Protein AF-A0A397DS84-F1 (afdb_monomer_lite)

Organism: Aphanomyces astaci (NCBI:txid112090)

Structure (mmCIF, N/CA/C/O backbone):
data_AF-A0A397DS84-F1
#
_entry.id   AF-A0A397DS84-F1
#
loop_
_atom_site.group_PDB
_atom_site.id
_atom_site.type_symbol
_atom_site.label_atom_id
_atom_site.label_alt_id
_atom_site.label_comp_id
_atom_site.label_asym_id
_atom_site.label_entity_id
_atom_site.label_seq_id
_atom_site.pdbx_PDB_ins_code
_atom_site.Cartn_x
_atom_site.Cartn_y
_atom_site.Cartn_z
_atom_site.occupancy
_atom_site.B_iso_or_equiv
_atom_site.auth_seq_id
_atom_site.auth_comp_id
_atom_site.auth_asym_id
_atom_site.auth_atom_id
_atom_site.pdbx_PDB_model_num
ATOM 1 N N . GLU A 1 1 ? -21.746 15.858 -5.246 1.00 45.16 1 GLU A N 1
ATOM 2 C CA . GLU A 1 1 ? -20.995 14.656 -5.685 1.00 45.16 1 GLU A CA 1
ATOM 3 C C . GLU A 1 1 ? -21.226 13.413 -4.812 1.00 45.16 1 GLU A C 1
ATOM 5 O O . GLU A 1 1 ? -21.172 12.315 -5.349 1.00 45.16 1 GLU A O 1
ATOM 10 N N . GLU A 1 2 ? -21.605 13.541 -3.530 1.00 43.12 2 GLU A N 1
ATOM 11 C CA . GLU A 1 2 ? -21.944 12.410 -2.627 1.00 43.12 2 GLU A CA 1
ATOM 12 C C . GLU A 1 2 ? -23.071 11.477 -3.112 1.00 43.12 2 GLU A C 1
ATOM 14 O O . GLU A 1 2 ? -23.145 10.320 -2.706 1.00 43.12 2 GLU A O 1
ATOM 19 N N . LYS A 1 3 ? -23.936 11.933 -4.028 1.00 43.47 3 LYS A N 1
ATOM 20 C CA . LYS A 1 3 ? -25.071 11.141 -4.532 1.00 43.47 3 LYS A CA 1
ATOM 21 C C . LYS A 1 3 ? -24.678 9.933 -5.401 1.00 43.47 3 LYS A C 1
ATOM 23 O O . LYS A 1 3 ? -25.537 9.094 -5.647 1.00 43.47 3 LYS A O 1
ATOM 28 N N . ARG A 1 4 ? -23.423 9.815 -5.864 1.00 55.31 4 ARG A N 1
ATOM 29 C CA . ARG A 1 4 ? -22.977 8.679 -6.705 1.00 55.31 4 ARG A CA 1
ATOM 30 C C . ARG A 1 4 ? -22.529 7.440 -5.921 1.00 55.31 4 ARG A C 1
ATOM 32 O O . ARG A 1 4 ? -22.573 6.355 -6.485 1.00 55.31 4 ARG A O 1
ATOM 39 N N . TYR A 1 5 ? -22.132 7.574 -4.653 1.00 58.00 5 TYR A N 1
ATOM 40 C CA . TYR A 1 5 ? -21.464 6.492 -3.906 1.00 58.00 5 TYR A CA 1
ATOM 41 C C . TYR A 1 5 ? -22.303 5.865 -2.776 1.00 58.00 5 TYR A C 1
ATOM 43 O O . TYR A 1 5 ? -21.822 5.015 -2.029 1.00 58.00 5 TYR A O 1
ATOM 51 N N . GLY A 1 6 ? -23.593 6.199 -2.704 1.00 66.88 6 GLY A N 1
ATOM 52 C CA . GLY A 1 6 ? -24.492 5.736 -1.646 1.00 66.88 6 GLY A CA 1
ATOM 53 C C . GLY A 1 6 ? -24.307 6.537 -0.354 1.00 66.88 6 GLY A C 1
ATOM 54 O O . GLY A 1 6 ? -23.193 6.856 0.044 1.00 66.88 6 GLY A O 1
ATOM 55 N N . SER A 1 7 ? -25.417 6.881 0.299 1.00 78.44 7 SER A N 1
ATOM 56 C CA . SER A 1 7 ? -25.441 7.739 1.496 1.00 78.44 7 SER A CA 1
ATOM 57 C C . SER A 1 7 ? -24.973 7.040 2.773 1.00 78.44 7 SER A C 1
ATOM 59 O O . SER A 1 7 ? -24.548 7.684 3.726 1.00 78.44 7 SER A O 1
ATOM 61 N N . ASP A 1 8 ? -25.058 5.714 2.804 1.00 85.75 8 ASP A N 1
ATOM 62 C CA . ASP A 1 8 ? -24.641 4.902 3.938 1.00 85.75 8 ASP A CA 1
ATOM 63 C C . ASP A 1 8 ? -23.141 4.626 3.845 1.00 85.75 8 ASP A C 1
ATOM 65 O O . ASP A 1 8 ? -22.699 3.820 3.027 1.00 85.75 8 ASP A O 1
ATOM 69 N N . VAL A 1 9 ? -22.361 5.307 4.677 1.00 85.75 9 VAL A N 1
ATOM 70 C CA . VAL A 1 9 ? -20.895 5.214 4.711 1.00 85.75 9 VAL A CA 1
ATOM 71 C C . VAL A 1 9 ? -20.384 4.292 5.817 1.00 85.75 9 VAL A C 1
ATOM 73 O O . VAL A 1 9 ? -19.178 4.098 5.929 1.00 85.75 9 VAL A O 1
ATOM 76 N N . LEU A 1 10 ? -21.274 3.733 6.645 1.00 85.75 10 LEU A N 1
ATOM 77 C CA . LEU A 1 10 ? -20.917 3.011 7.870 1.00 85.75 10 LEU A CA 1
ATOM 78 C C . LEU A 1 10 ? -21.192 1.513 7.775 1.00 85.75 10 LEU A C 1
ATOM 80 O O . LEU A 1 10 ? -20.442 0.716 8.334 1.00 85.75 10 LEU A O 1
ATOM 84 N N . THR A 1 11 ? -22.245 1.110 7.069 1.00 88.88 11 THR A N 1
ATOM 85 C CA . THR A 1 11 ? -22.636 -0.295 7.029 1.00 88.88 11 THR A CA 1
ATOM 86 C C . THR A 1 11 ? -21.902 -1.038 5.918 1.00 88.88 11 THR A C 1
ATOM 88 O O . THR A 1 11 ? -22.074 -0.782 4.720 1.00 88.88 11 THR A O 1
ATOM 91 N N . LYS A 1 12 ? -21.102 -2.030 6.315 1.00 87.25 12 LYS A N 1
ATOM 92 C CA . LYS A 1 12 ? -20.532 -3.027 5.410 1.00 87.25 12 LYS A CA 1
ATOM 93 C C . LYS A 1 12 ? -21.584 -4.108 5.133 1.00 87.25 12 LYS A C 1
ATOM 95 O O . LYS A 1 12 ? -21.871 -4.928 5.994 1.00 87.25 12 LYS A O 1
ATOM 100 N N . ARG A 1 13 ? -22.177 -4.091 3.935 1.00 88.06 13 ARG A N 1
ATOM 101 C CA . ARG A 1 13 ? -23.202 -5.077 3.519 1.00 88.06 13 ARG A CA 1
ATOM 102 C C . ARG A 1 13 ? -22.617 -6.367 2.951 1.00 88.06 13 ARG A C 1
ATOM 104 O O . ARG A 1 13 ? -23.286 -7.389 2.924 1.00 88.06 13 ARG A O 1
ATOM 111 N N . PHE A 1 14 ? -21.380 -6.315 2.471 1.00 89.25 14 PHE A N 1
ATOM 112 C CA . PHE A 1 14 ? -20.667 -7.502 2.023 1.00 89.25 14 PHE A CA 1
ATOM 113 C C . PHE A 1 14 ? -20.048 -8.210 3.231 1.00 89.25 14 PHE A C 1
ATOM 115 O O . PHE A 1 14 ? -19.300 -7.593 3.986 1.00 89.25 14 PHE A O 1
ATOM 122 N N . HIS A 1 15 ? -20.351 -9.493 3.409 1.00 88.19 15 HIS A N 1
ATOM 123 C CA . HIS A 1 15 ? -19.940 -10.252 4.595 1.00 88.19 15 HIS A CA 1
ATOM 124 C C . HIS A 1 15 ? -18.503 -10.795 4.528 1.00 88.19 15 HIS A C 1
ATOM 126 O O . HIS A 1 15 ? -17.956 -11.168 5.559 1.00 88.19 15 HIS A O 1
ATOM 132 N N . GLY A 1 16 ? -17.886 -10.832 3.344 1.00 87.44 16 GLY A N 1
ATOM 133 C CA . GLY A 1 16 ? -16.504 -11.280 3.175 1.00 87.44 16 GLY A CA 1
ATOM 134 C C . GLY A 1 16 ? -15.471 -10.171 3.377 1.00 87.44 16 GLY A C 1
ATOM 135 O O . GLY A 1 16 ? -15.797 -9.016 3.676 1.00 87.44 16 GLY A O 1
ATOM 136 N N . ASP A 1 17 ? -14.206 -10.509 3.153 1.00 86.50 17 ASP A N 1
ATOM 137 C CA . ASP A 1 17 ? -13.114 -9.547 3.236 1.00 86.50 17 ASP A CA 1
ATOM 138 C C . ASP A 1 17 ? -13.051 -8.609 2.032 1.00 86.50 17 ASP A C 1
ATOM 140 O O . ASP A 1 17 ? -13.234 -9.009 0.885 1.00 86.50 17 ASP A O 1
ATOM 144 N N . THR A 1 18 ? -12.803 -7.329 2.307 1.00 83.69 18 THR A N 1
ATOM 145 C CA . THR A 1 18 ? -12.777 -6.259 1.303 1.00 83.69 18 THR A CA 1
ATOM 146 C C . THR A 1 18 ? -11.457 -5.511 1.366 1.00 83.69 18 THR A C 1
ATOM 148 O O . THR A 1 18 ? -11.063 -5.024 2.426 1.00 83.69 18 THR A O 1
ATOM 151 N N . LEU A 1 19 ? -10.787 -5.393 0.220 1.00 78.62 19 LEU A N 1
ATOM 152 C CA . LEU A 1 19 ? -9.557 -4.626 0.055 1.00 78.62 19 LEU A CA 1
ATOM 153 C C . LEU A 1 19 ? -9.851 -3.328 -0.706 1.00 78.62 19 LEU A C 1
ATOM 155 O O . LEU A 1 19 ? -10.365 -3.363 -1.821 1.00 78.62 19 LEU A O 1
ATOM 159 N N . GLY A 1 20 ? -9.511 -2.188 -0.109 1.00 77.44 20 GLY A N 1
ATOM 160 C CA . GLY A 1 20 ? -9.497 -0.890 -0.776 1.00 77.44 20 GLY A CA 1
ATOM 161 C C . GLY A 1 20 ? -8.090 -0.544 -1.255 1.00 77.44 20 GLY A C 1
ATOM 162 O O . GLY A 1 20 ? -7.187 -0.383 -0.435 1.00 77.44 20 GLY A O 1
ATOM 163 N N . TYR A 1 21 ? -7.904 -0.410 -2.567 1.00 71.31 21 TYR A N 1
ATOM 164 C CA . TYR A 1 21 ? -6.658 0.076 -3.163 1.00 71.31 21 TYR A CA 1
ATOM 165 C C . TYR A 1 21 ? -6.727 1.597 -3.314 1.00 71.31 21 TYR A C 1
ATOM 167 O O . TYR A 1 21 ? -7.639 2.106 -3.967 1.00 71.31 21 TYR A O 1
ATOM 175 N N . VAL A 1 22 ? -5.810 2.336 -2.685 1.00 67.88 22 VAL A N 1
ATOM 176 C CA . VAL A 1 22 ? -5.899 3.803 -2.616 1.00 67.88 22 VAL A CA 1
ATOM 177 C C . VAL A 1 22 ? -4.633 4.438 -3.159 1.00 67.88 22 VAL A C 1
ATOM 179 O O . VAL A 1 22 ? -3.571 4.350 -2.547 1.00 67.88 22 VAL A O 1
ATOM 182 N N . THR A 1 23 ? -4.750 5.122 -4.292 1.00 63.00 23 THR A N 1
ATOM 183 C CA . THR A 1 23 ? -3.635 5.835 -4.913 1.00 63.00 23 THR A CA 1
ATOM 184 C C . THR A 1 23 ? -3.609 7.306 -4.463 1.00 63.00 23 THR A C 1
ATOM 186 O O . THR A 1 23 ? -4.634 7.988 -4.532 1.00 63.00 23 THR A O 1
ATOM 189 N N . PRO A 1 24 ? -2.470 7.837 -3.974 1.00 57.06 24 PRO A N 1
ATOM 190 C CA . PRO A 1 24 ? -2.389 9.195 -3.421 1.00 57.06 24 PRO A CA 1
ATOM 191 C C . PRO A 1 24 ? -2.476 10.303 -4.463 1.00 57.06 24 PRO A C 1
ATOM 193 O O . PRO A 1 24 ? -2.855 11.417 -4.122 1.00 57.06 24 PRO A O 1
ATOM 196 N N . TRP A 1 25 ? -2.121 10.026 -5.719 1.00 61.47 25 TRP A N 1
ATOM 197 C CA . TRP A 1 25 ? -2.138 11.036 -6.781 1.00 61.47 25 TRP A CA 1
ATOM 198 C C . TRP A 1 25 ? -3.560 11.416 -7.217 1.00 61.47 25 TRP A C 1
ATOM 200 O O . TRP A 1 25 ? -3.742 12.373 -7.964 1.00 61.47 25 TRP A O 1
ATOM 210 N N . ASN A 1 26 ? -4.578 10.700 -6.726 1.00 72.62 26 ASN A N 1
ATOM 211 C CA . ASN A 1 26 ? -5.980 11.037 -6.916 1.00 72.62 26 ASN A CA 1
ATOM 212 C C . ASN A 1 26 ? -6.620 11.445 -5.578 1.00 72.62 26 ASN A C 1
ATOM 214 O O . ASN A 1 26 ? -7.149 10.613 -4.835 1.00 72.62 26 ASN A O 1
ATOM 218 N N . ASN A 1 27 ? -6.627 12.755 -5.303 1.00 70.38 27 ASN A N 1
ATOM 219 C CA . ASN A 1 27 ? -7.234 13.341 -4.101 1.00 70.38 27 ASN A CA 1
ATOM 220 C C . ASN A 1 27 ? -8.698 12.909 -3.891 1.00 70.38 27 ASN A C 1
ATOM 222 O O . ASN A 1 27 ? -9.129 12.699 -2.755 1.00 70.38 27 ASN A O 1
ATOM 226 N N . HIS A 1 28 ? -9.464 12.739 -4.973 1.00 75.31 28 HIS A N 1
ATOM 227 C CA . HIS A 1 28 ? -10.856 12.298 -4.897 1.00 75.31 28 HIS A CA 1
ATOM 228 C C . HIS A 1 28 ? -10.968 10.836 -4.435 1.00 75.31 28 HIS A C 1
ATOM 230 O O . HIS A 1 28 ? -11.765 10.525 -3.545 1.00 75.31 28 HIS A O 1
ATOM 236 N N . GLY A 1 29 ? -10.125 9.949 -4.973 1.00 73.38 29 GLY A N 1
ATOM 237 C CA . GLY A 1 29 ? -10.048 8.546 -4.554 1.00 73.38 29 GLY A CA 1
ATOM 238 C C . GLY A 1 29 ? -9.641 8.404 -3.086 1.00 73.38 29 GLY A C 1
ATOM 239 O O . GLY A 1 29 ? -10.275 7.666 -2.330 1.00 73.38 29 GLY A O 1
ATOM 240 N N . TYR A 1 30 ? -8.657 9.193 -2.649 1.00 73.12 30 TYR A N 1
ATOM 241 C CA . TYR A 1 30 ? -8.230 9.234 -1.250 1.00 73.12 30 TYR A CA 1
ATOM 242 C C . TYR A 1 30 ? -9.346 9.690 -0.297 1.00 73.12 30 TYR A C 1
ATOM 244 O O . TYR A 1 30 ? -9.593 9.059 0.733 1.00 73.12 30 TYR A O 1
ATOM 252 N N . ASN A 1 31 ? -10.064 10.766 -0.636 1.00 79.44 31 ASN A N 1
ATOM 253 C CA . ASN A 1 31 ? -11.184 11.253 0.174 1.00 79.44 31 ASN A CA 1
ATOM 254 C C . ASN A 1 31 ? -12.334 10.242 0.248 1.00 79.44 31 ASN A C 1
ATOM 256 O O . ASN A 1 31 ? -12.895 10.033 1.323 1.00 79.44 31 ASN A O 1
ATOM 260 N N . THR A 1 32 ? -12.619 9.557 -0.857 1.00 79.62 32 THR A N 1
ATOM 261 C CA . THR A 1 32 ? -13.626 8.491 -0.914 1.00 79.62 32 THR A CA 1
ATOM 262 C C . THR A 1 32 ? -13.237 7.311 -0.021 1.00 79.62 32 THR A C 1
ATOM 264 O O . THR A 1 32 ? -14.051 6.844 0.774 1.00 79.62 32 THR A O 1
ATOM 267 N N . ALA A 1 33 ? -11.978 6.870 -0.058 1.00 78.88 33 ALA A N 1
ATOM 268 C CA . ALA A 1 33 ? -11.502 5.790 0.806 1.00 78.88 33 ALA A CA 1
ATOM 269 C C . ALA A 1 33 ? -11.602 6.137 2.302 1.00 78.88 33 ALA A C 1
ATOM 271 O O . ALA A 1 33 ? -11.977 5.285 3.108 1.00 78.88 33 ALA A O 1
ATOM 272 N N . LYS A 1 34 ? -11.326 7.397 2.675 1.00 78.50 34 LYS A N 1
ATOM 273 C CA . LYS A 1 34 ? -11.536 7.888 4.048 1.00 78.50 34 LYS A CA 1
ATOM 274 C C . LYS A 1 34 ? -13.014 7.866 4.441 1.00 78.50 34 LYS A C 1
ATOM 276 O O . LYS A 1 34 ? -13.334 7.413 5.538 1.00 78.50 34 LYS A O 1
ATOM 281 N N . LEU A 1 35 ? -13.895 8.336 3.555 1.00 83.56 35 LEU A N 1
ATOM 282 C CA . LEU A 1 35 ? -15.336 8.416 3.801 1.00 83.56 35 LEU A CA 1
ATOM 283 C C . LEU A 1 35 ? -15.949 7.028 4.043 1.00 83.56 35 LEU A C 1
ATOM 285 O O . LEU A 1 35 ? -16.671 6.836 5.014 1.00 83.56 35 LEU A O 1
ATOM 289 N N . PHE A 1 36 ? -15.605 6.041 3.214 1.00 85.12 36 PHE A N 1
ATOM 290 C CA . PHE A 1 36 ? -16.172 4.688 3.268 1.00 85.12 36 PHE A CA 1
ATOM 291 C C . PHE A 1 36 ? -15.318 3.679 4.057 1.00 85.12 36 PHE A C 1
ATOM 293 O O . PHE A 1 36 ? -15.485 2.470 3.892 1.00 85.12 36 PHE A O 1
ATOM 300 N N . ARG A 1 37 ? -14.402 4.141 4.924 1.00 82.06 37 ARG A N 1
ATOM 301 C CA . ARG A 1 37 ? -13.388 3.289 5.585 1.00 82.06 37 ARG A CA 1
ATOM 302 C C . ARG A 1 37 ? -13.955 2.065 6.316 1.00 82.06 37 ARG A C 1
ATOM 304 O O . ARG A 1 37 ? -13.316 1.023 6.358 1.00 82.06 37 ARG A O 1
ATOM 311 N N . SER A 1 38 ? -15.151 2.195 6.890 1.00 84.62 38 SER A N 1
ATOM 312 C CA . SER A 1 38 ? -15.848 1.161 7.672 1.00 84.62 38 SER A CA 1
ATOM 313 C C . SER A 1 38 ? -16.204 -0.080 6.842 1.00 84.62 38 SER A C 1
ATOM 315 O O . SER A 1 38 ? -16.456 -1.151 7.389 1.00 84.62 38 SER A O 1
ATOM 317 N N . LYS A 1 39 ? -16.222 0.062 5.512 1.00 87.44 39 LYS A N 1
ATOM 318 C CA . LYS A 1 39 ? -16.599 -0.990 4.569 1.00 87.44 39 LYS A CA 1
ATOM 319 C C . LYS A 1 39 ? -15.421 -1.846 4.112 1.00 87.44 39 LYS A C 1
ATOM 321 O O . LYS A 1 39 ? -15.649 -2.864 3.456 1.00 87.44 39 LYS A O 1
ATOM 326 N N . PHE A 1 40 ? -14.188 -1.465 4.442 1.00 85.12 40 PHE A N 1
ATOM 327 C CA . PHE A 1 40 ? -12.972 -2.171 4.045 1.00 85.12 40 PHE A CA 1
ATOM 328 C C . PHE A 1 40 ? -12.400 -2.983 5.213 1.00 85.12 40 PHE A C 1
ATOM 330 O O . PHE A 1 40 ? -12.216 -2.452 6.304 1.00 85.12 40 PHE A O 1
ATOM 337 N N . THR A 1 41 ? -12.088 -4.262 4.984 1.00 84.19 41 THR A N 1
ATOM 338 C CA . THR A 1 41 ? -11.266 -5.054 5.920 1.00 84.19 41 THR A CA 1
ATOM 339 C C . THR A 1 41 ? -9.804 -4.603 5.848 1.00 84.19 41 THR A C 1
ATOM 341 O O . THR A 1 41 ? -9.121 -4.479 6.866 1.00 84.19 41 THR A O 1
ATOM 344 N N . TYR A 1 42 ? -9.327 -4.327 4.634 1.00 76.12 42 TYR A N 1
ATOM 345 C CA . TYR A 1 42 ? -7.946 -3.971 4.341 1.00 76.12 42 TYR A CA 1
ATOM 346 C C . TYR A 1 42 ? -7.897 -2.690 3.509 1.00 76.12 42 TYR A C 1
ATOM 348 O O . TYR A 1 42 ? -8.700 -2.509 2.596 1.00 76.12 42 TYR A O 1
ATOM 356 N N . ILE A 1 43 ? -6.927 -1.819 3.786 1.00 71.56 43 ILE A N 1
ATOM 357 C CA . ILE A 1 43 ? -6.608 -0.674 2.929 1.00 71.56 43 ILE A CA 1
ATOM 358 C C . ILE A 1 43 ? -5.138 -0.790 2.534 1.00 71.56 43 ILE A C 1
ATOM 360 O O . ILE A 1 43 ? -4.261 -0.857 3.394 1.00 71.56 43 ILE A O 1
ATOM 364 N N . ALA A 1 44 ? -4.884 -0.816 1.229 1.00 69.31 44 ALA A N 1
ATOM 365 C CA . ALA A 1 44 ? -3.552 -0.776 0.645 1.00 69.31 44 ALA A CA 1
ATOM 366 C C . ALA A 1 44 ? -3.307 0.634 0.083 1.00 69.31 44 ALA A C 1
ATOM 368 O O . ALA A 1 44 ? -3.764 0.936 -1.026 1.00 69.31 44 ALA A O 1
ATOM 369 N N . PRO A 1 45 ? -2.655 1.535 0.843 1.00 62.56 45 PRO A N 1
ATOM 370 C CA . PRO A 1 45 ? -2.218 2.806 0.294 1.00 62.56 45 PRO A CA 1
ATOM 371 C C . PRO A 1 45 ? -1.050 2.566 -0.668 1.00 62.56 45 PRO A C 1
ATOM 373 O O . PRO A 1 45 ? -0.065 1.923 -0.311 1.00 62.56 45 PRO A O 1
ATOM 376 N N . VAL A 1 46 ? -1.114 3.137 -1.868 1.00 61.94 46 VAL A N 1
ATOM 377 C CA . VAL A 1 46 ? 0.033 3.204 -2.787 1.00 61.94 46 VAL A CA 1
ATOM 378 C C . VAL A 1 46 ? 0.915 4.375 -2.374 1.00 61.94 46 VAL A C 1
ATOM 380 O O . VAL A 1 46 ? 1.029 5.377 -3.073 1.00 61.94 46 VAL A O 1
ATOM 383 N N . TRP A 1 47 ? 1.446 4.322 -1.157 1.00 59.66 47 TRP A N 1
ATOM 384 C CA . TRP A 1 47 ? 2.351 5.338 -0.634 1.00 59.66 47 TRP A CA 1
ATOM 385 C C . TRP A 1 47 ? 3.773 4.793 -0.605 1.00 59.66 47 TRP A C 1
ATOM 387 O O . TRP A 1 47 ? 4.000 3.663 -0.185 1.00 59.66 47 TRP A O 1
ATOM 397 N N . TYR A 1 48 ? 4.738 5.646 -0.947 1.00 51.59 48 TYR A N 1
ATOM 398 C CA . TYR A 1 48 ? 6.150 5.418 -0.626 1.00 51.59 48 TYR A CA 1
ATOM 399 C C . TYR A 1 48 ? 6.472 5.723 0.852 1.00 51.59 48 TYR A C 1
ATOM 401 O O . TYR A 1 48 ? 7.573 5.435 1.312 1.00 51.59 48 TYR A O 1
ATOM 409 N N . GLN A 1 49 ? 5.527 6.296 1.611 1.00 53.03 49 GLN A N 1
ATOM 410 C CA . GLN A 1 49 ? 5.687 6.652 3.023 1.00 53.03 49 GLN A CA 1
ATOM 411 C C . GLN A 1 49 ? 4.525 6.127 3.861 1.00 53.03 49 GLN A C 1
ATOM 413 O O . GLN A 1 49 ? 3.365 6.451 3.624 1.00 53.03 49 GLN A O 1
ATOM 418 N N . VAL A 1 50 ? 4.842 5.345 4.886 1.00 57.31 50 VAL A N 1
ATOM 419 C CA . VAL A 1 50 ? 3.859 4.886 5.867 1.00 57.31 50 VAL A CA 1
ATOM 420 C C . VAL A 1 50 ? 3.671 5.986 6.908 1.00 57.31 50 VAL A C 1
ATOM 422 O O . VAL A 1 50 ? 4.566 6.245 7.710 1.00 57.31 50 VAL A O 1
ATOM 425 N N . LEU A 1 51 ? 2.508 6.645 6.920 1.00 64.56 51 LEU A N 1
ATOM 426 C CA . LEU A 1 51 ? 2.197 7.604 7.980 1.00 64.56 51 LEU A CA 1
ATOM 427 C C . LEU A 1 51 ? 1.831 6.839 9.257 1.00 64.56 51 LEU A C 1
ATOM 429 O O . LEU A 1 51 ? 0.815 6.151 9.312 1.00 64.56 51 LEU A O 1
ATOM 433 N N . HIS A 1 52 ? 2.622 6.998 10.318 1.00 68.06 52 HIS A N 1
ATOM 434 C CA . HIS A 1 52 ? 2.325 6.419 11.637 1.00 68.06 52 HIS A CA 1
ATOM 435 C C . HIS A 1 52 ? 0.892 6.713 12.114 1.00 68.06 52 HIS A C 1
ATOM 437 O O . HIS A 1 52 ? 0.270 5.882 12.775 1.00 68.06 52 HIS A O 1
ATOM 443 N N . SER A 1 53 ? 0.346 7.874 11.741 1.00 68.12 53 SER A N 1
ATOM 444 C CA . SER A 1 53 ? -1.002 8.316 12.106 1.00 68.12 53 SER A CA 1
ATOM 445 C C . SER A 1 53 ? -2.129 7.441 11.547 1.00 68.12 53 SER A C 1
ATOM 447 O O . SER A 1 53 ? -3.227 7.460 12.102 1.00 68.12 53 SER A O 1
ATOM 449 N N . VAL A 1 54 ? -1.892 6.647 10.493 1.00 68.00 54 VAL A N 1
ATOM 450 C CA . VAL A 1 54 ? -2.925 5.756 9.934 1.00 68.00 54 VAL A CA 1
ATOM 451 C C . VAL A 1 54 ? -2.956 4.375 10.594 1.00 68.00 54 VAL A C 1
ATOM 453 O O . VAL A 1 54 ? -3.972 3.689 10.500 1.00 68.00 54 VAL A O 1
ATOM 456 N N . LEU A 1 55 ? -1.901 3.979 11.320 1.00 72.69 55 LEU A N 1
ATOM 457 C CA . LEU A 1 55 ? -1.783 2.652 11.947 1.00 72.69 55 LEU A CA 1
ATOM 458 C C . LEU A 1 55 ? -2.914 2.297 12.935 1.00 72.69 55 LEU A C 1
ATOM 460 O O . LEU A 1 55 ? -3.332 1.132 12.946 1.00 72.69 55 LEU A O 1
ATOM 464 N N . PRO A 1 56 ? -3.448 3.232 13.750 1.00 79.38 56 PRO A N 1
ATOM 465 C CA . PRO A 1 56 ? -4.590 2.935 14.618 1.00 79.38 56 PRO A CA 1
ATOM 466 C C . PRO A 1 56 ? -5.887 2.684 13.838 1.00 79.38 56 PRO A C 1
ATOM 468 O O . PRO A 1 56 ? -6.768 1.974 14.313 1.00 79.38 56 PRO A O 1
ATOM 471 N N . SER A 1 57 ? -5.996 3.239 12.631 1.00 70.38 57 SER A N 1
ATOM 472 C CA . SER A 1 57 ? -7.236 3.284 11.850 1.00 70.38 57 SER A CA 1
ATOM 473 C C . SER A 1 57 ? -7.394 2.127 10.861 1.00 70.38 57 SER A C 1
ATOM 475 O O . SER A 1 57 ? -8.449 2.015 10.236 1.00 70.38 57 SER A O 1
ATOM 477 N N . VAL A 1 58 ? -6.370 1.281 10.710 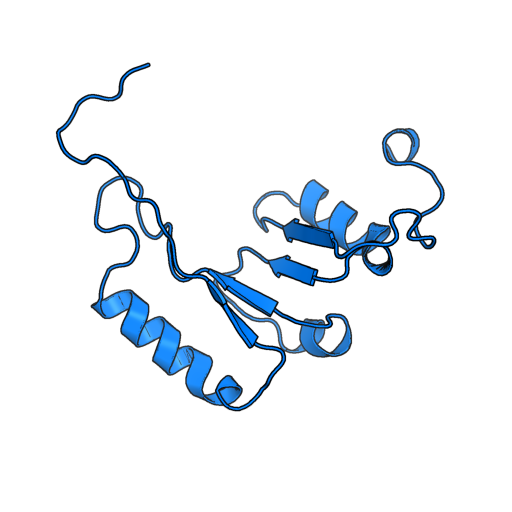1.00 66.50 58 VAL A N 1
ATOM 478 C CA . VAL A 1 58 ? -6.337 0.164 9.752 1.00 66.50 58 VAL A CA 1
ATOM 479 C C . VAL A 1 58 ? -6.039 -1.164 10.446 1.00 66.50 58 VAL A C 1
ATOM 481 O O . VAL A 1 58 ? -5.297 -1.219 11.432 1.00 66.50 58 VAL A O 1
ATOM 484 N N . HIS A 1 59 ? -6.611 -2.256 9.933 1.00 71.00 59 HIS A N 1
ATOM 485 C CA . HIS A 1 59 ? -6.340 -3.599 10.449 1.00 71.00 59 HIS A CA 1
ATOM 486 C C . HIS A 1 59 ? -4.960 -4.101 10.000 1.00 71.00 59 HIS A C 1
ATOM 488 O O . HIS A 1 59 ? -4.166 -4.540 10.829 1.00 71.00 59 HIS A O 1
ATOM 494 N N . ARG A 1 60 ? -4.652 -3.969 8.702 1.00 73.56 60 ARG A N 1
ATOM 495 C CA . ARG A 1 60 ? -3.344 -4.260 8.095 1.00 73.56 60 ARG A CA 1
ATOM 496 C C . ARG A 1 60 ? -3.008 -3.224 7.020 1.00 73.56 60 ARG A C 1
ATOM 498 O O . ARG A 1 60 ? -3.910 -2.577 6.492 1.00 73.56 60 ARG A O 1
ATOM 505 N N . LEU A 1 61 ? -1.724 -3.096 6.707 1.00 73.88 61 LEU A N 1
ATOM 506 C CA . LEU A 1 61 ? -1.144 -2.286 5.643 1.00 73.88 61 LEU A CA 1
ATOM 507 C C . LEU A 1 61 ? -0.435 -3.212 4.658 1.00 73.88 61 LEU A C 1
ATOM 509 O O . LEU A 1 61 ? 0.495 -3.912 5.048 1.00 73.88 61 LEU A O 1
ATOM 513 N N . SER A 1 62 ? -0.852 -3.190 3.394 1.00 76.25 62 SER A N 1
ATOM 514 C CA . SER A 1 62 ? -0.083 -3.798 2.305 1.00 76.25 62 SER A CA 1
ATOM 515 C C . SER A 1 62 ? 0.920 -2.780 1.777 1.00 76.25 62 SER A C 1
ATOM 517 O O . SER A 1 62 ? 0.518 -1.696 1.358 1.00 76.25 62 SER A O 1
ATOM 519 N N . VAL A 1 63 ? 2.206 -3.121 1.801 1.00 75.31 63 VAL A N 1
ATOM 520 C CA . VAL A 1 63 ? 3.290 -2.321 1.228 1.00 75.31 63 VAL A CA 1
ATOM 521 C C . VAL A 1 63 ? 3.719 -2.969 -0.077 1.00 75.31 63 VAL A C 1
ATOM 523 O O . VAL A 1 63 ? 4.294 -4.056 -0.076 1.00 75.31 63 VAL A O 1
ATOM 526 N N . ASN A 1 64 ? 3.434 -2.308 -1.191 1.00 76.88 64 ASN A N 1
ATOM 527 C CA . ASN A 1 64 ? 3.741 -2.840 -2.511 1.00 76.88 64 ASN A CA 1
ATOM 528 C C . ASN A 1 64 ? 5.183 -2.492 -2.871 1.00 76.88 64 ASN A C 1
ATOM 530 O O . ASN A 1 64 ? 5.514 -1.325 -3.073 1.00 76.88 64 ASN A O 1
ATOM 534 N N . ALA A 1 65 ? 6.042 -3.507 -2.925 1.00 77.00 65 ALA A N 1
ATOM 535 C CA . ALA A 1 65 ? 7.445 -3.356 -3.287 1.00 77.00 65 ALA A CA 1
ATOM 536 C C . ALA A 1 65 ? 7.673 -3.746 -4.762 1.00 77.00 65 ALA A C 1
ATOM 538 O O . ALA A 1 65 ? 8.508 -4.592 -5.074 1.00 77.00 65 ALA A O 1
ATOM 539 N N . TYR A 1 66 ? 6.880 -3.158 -5.660 1.00 77.94 66 TYR A N 1
ATOM 540 C CA . TYR A 1 66 ? 6.883 -3.375 -7.111 1.00 77.94 66 TYR A CA 1
ATOM 541 C C . TYR A 1 66 ? 6.306 -2.140 -7.835 1.00 77.94 66 TYR A C 1
ATOM 543 O O . TYR A 1 66 ? 5.940 -1.170 -7.175 1.00 77.94 66 TYR A O 1
ATOM 551 N N . ASP A 1 67 ? 6.249 -2.155 -9.170 1.00 77.25 67 ASP A N 1
ATOM 552 C CA . ASP A 1 67 ? 5.936 -1.017 -10.052 1.00 77.25 67 ASP A CA 1
ATOM 553 C C . ASP A 1 67 ? 6.906 0.166 -9.901 1.00 77.25 67 ASP A C 1
ATOM 555 O O . ASP A 1 67 ? 6.522 1.333 -9.968 1.00 77.25 67 ASP A O 1
ATOM 559 N N . TYR A 1 68 ? 8.196 -0.125 -9.703 1.00 77.75 68 TYR A N 1
ATOM 560 C CA . TYR A 1 68 ? 9.224 0.913 -9.595 1.00 77.75 68 TYR A CA 1
ATOM 561 C C . TYR A 1 68 ? 9.429 1.686 -10.906 1.00 77.75 68 TYR A C 1
ATOM 563 O O . TYR A 1 68 ? 9.649 2.896 -10.892 1.00 77.75 68 TYR A O 1
ATOM 571 N N . SER A 1 69 ? 9.391 0.986 -12.041 1.00 72.50 69 SER A N 1
ATOM 572 C CA . SER A 1 69 ? 9.580 1.565 -13.371 1.00 72.50 69 SER A CA 1
ATOM 573 C C . SER A 1 69 ? 8.760 0.806 -14.408 1.00 72.50 69 SER A C 1
ATOM 575 O O . SER A 1 69 ? 8.633 -0.415 -14.331 1.00 72.50 69 SER A O 1
ATOM 577 N N . THR A 1 70 ? 8.252 1.534 -15.402 1.00 68.62 70 THR A N 1
ATOM 578 C CA . THR A 1 70 ? 7.602 0.975 -16.597 1.00 68.62 70 THR A CA 1
ATOM 579 C C . THR A 1 70 ? 8.611 0.513 -17.653 1.00 68.62 70 THR A C 1
ATOM 581 O O . THR A 1 70 ? 8.266 -0.260 -18.541 1.00 68.62 70 THR A O 1
ATOM 584 N N . THR A 1 71 ? 9.864 0.970 -17.565 1.00 72.00 71 THR A N 1
ATOM 585 C CA . THR A 1 71 ? 10.959 0.678 -18.502 1.00 72.00 71 THR A CA 1
ATOM 586 C C . THR A 1 71 ? 12.198 0.223 -17.730 1.00 72.00 71 THR A C 1
ATOM 588 O O . THR A 1 71 ? 13.239 0.877 -17.695 1.00 72.00 71 THR A O 1
ATOM 591 N N . GLY A 1 72 ? 12.075 -0.899 -17.025 1.00 75.38 72 GLY A N 1
ATOM 592 C CA . GLY A 1 72 ? 13.147 -1.445 -16.198 1.00 75.38 72 GLY A CA 1
ATOM 593 C C . GLY A 1 72 ? 12.669 -2.591 -15.309 1.00 75.38 72 GLY A C 1
ATOM 594 O O . GLY A 1 72 ? 11.536 -3.052 -15.452 1.00 75.38 72 GLY A O 1
ATOM 595 N N . PRO A 1 73 ? 13.515 -3.076 -14.383 1.00 78.69 73 PRO A N 1
ATOM 596 C CA . PRO A 1 73 ? 13.102 -4.108 -13.444 1.00 78.69 73 PRO A CA 1
ATOM 597 C C . PRO A 1 73 ? 11.943 -3.604 -12.574 1.00 78.69 73 PRO A C 1
ATOM 599 O O . PRO A 1 73 ? 12.043 -2.545 -11.958 1.00 78.69 73 PRO A O 1
ATOM 602 N N . ASN A 1 74 ? 10.869 -4.397 -12.499 1.00 80.75 74 ASN A N 1
ATOM 603 C CA . ASN A 1 74 ? 9.644 -4.069 -11.759 1.00 80.75 74 ASN A CA 1
ATOM 604 C C . ASN A 1 74 ? 9.918 -3.774 -10.265 1.00 80.75 74 ASN A C 1
ATOM 606 O O . ASN A 1 74 ? 9.319 -2.883 -9.667 1.00 80.75 74 ASN A O 1
ATOM 610 N N . ALA A 1 75 ? 10.877 -4.497 -9.679 1.00 83.25 75 ALA A N 1
ATOM 611 C CA . ALA A 1 75 ? 11.371 -4.306 -8.317 1.00 83.25 75 ALA A CA 1
ATOM 612 C C . ALA A 1 75 ? 12.909 -4.445 -8.298 1.00 83.25 75 ALA A C 1
ATOM 614 O O . ALA A 1 75 ? 13.429 -5.543 -8.086 1.00 83.25 75 ALA A O 1
ATOM 615 N N . PRO A 1 76 ? 13.672 -3.368 -8.569 1.00 86.31 76 PRO A N 1
ATOM 616 C CA . PRO A 1 76 ? 15.129 -3.435 -8.598 1.00 86.31 76 PRO A CA 1
ATOM 617 C C . PRO A 1 76 ? 15.680 -3.852 -7.230 1.00 86.31 76 PRO A C 1
ATOM 619 O O . PRO A 1 76 ? 15.306 -3.281 -6.205 1.00 86.31 76 PRO A O 1
ATOM 622 N N . LEU A 1 77 ? 16.619 -4.802 -7.201 1.00 85.06 77 LEU A N 1
ATOM 623 C CA . LEU A 1 77 ? 17.153 -5.349 -5.948 1.00 85.06 77 LEU A CA 1
ATOM 624 C C . LEU A 1 77 ? 17.724 -4.283 -4.985 1.00 85.06 77 LEU A C 1
ATOM 626 O O . LEU A 1 77 ? 17.432 -4.375 -3.791 1.00 85.06 77 LEU A O 1
ATOM 630 N N . PRO A 1 78 ? 18.502 -3.271 -5.430 1.00 87.75 78 PRO A N 1
ATOM 631 C CA . PRO A 1 78 ? 18.991 -2.228 -4.523 1.00 87.75 78 PRO A CA 1
ATOM 632 C C . PRO A 1 78 ? 17.858 -1.420 -3.880 1.00 87.75 78 PRO A C 1
ATOM 634 O O . PRO A 1 78 ? 17.914 -1.119 -2.689 1.00 87.75 78 PRO A O 1
ATOM 637 N N . TRP A 1 79 ? 16.809 -1.120 -4.650 1.00 83.69 79 TRP A N 1
ATOM 638 C CA . TRP A 1 79 ? 15.634 -0.406 -4.160 1.00 83.69 79 TRP A CA 1
ATOM 639 C C . TRP A 1 79 ? 14.841 -1.254 -3.164 1.00 83.69 79 TRP A C 1
ATOM 641 O O . T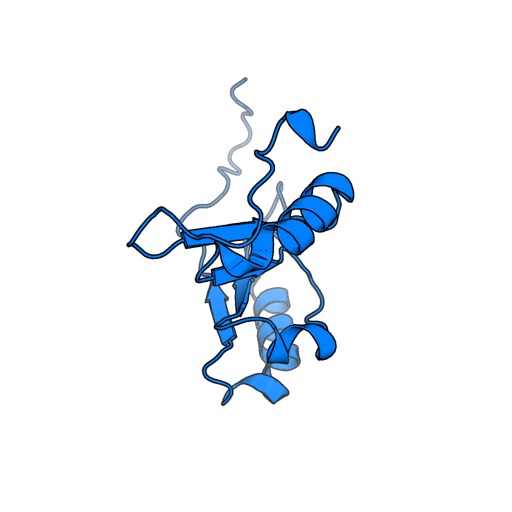RP A 1 79 ? 14.556 -0.788 -2.067 1.00 83.69 79 TRP A O 1
ATOM 651 N N . LEU A 1 80 ? 14.583 -2.525 -3.486 1.00 82.31 80 LEU A N 1
ATOM 652 C CA . LEU A 1 80 ? 13.883 -3.447 -2.590 1.00 82.31 80 LEU A CA 1
ATOM 653 C C . LEU A 1 80 ? 14.615 -3.603 -1.247 1.00 82.31 80 LEU A C 1
ATOM 655 O O . LEU A 1 80 ? 13.984 -3.598 -0.190 1.00 82.31 80 LEU A O 1
ATOM 659 N N . LYS A 1 81 ? 15.953 -3.686 -1.272 1.00 83.88 81 LYS A N 1
ATOM 660 C CA . LYS A 1 81 ? 16.779 -3.691 -0.055 1.00 83.88 81 LYS A CA 1
ATOM 661 C C . LYS A 1 81 ? 16.585 -2.411 0.761 1.00 83.88 81 LYS A C 1
ATOM 663 O O . LYS A 1 81 ? 16.354 -2.503 1.960 1.00 83.88 81 LYS A O 1
ATOM 668 N N . ALA A 1 82 ? 16.621 -1.238 0.128 1.00 82.38 82 ALA A N 1
ATOM 669 C CA . ALA A 1 82 ? 16.387 0.033 0.816 1.00 82.38 82 ALA A CA 1
ATOM 670 C C . ALA A 1 82 ? 14.972 0.122 1.421 1.00 82.38 82 ALA A C 1
ATOM 672 O O . ALA A 1 82 ? 14.811 0.602 2.543 1.00 82.38 82 ALA A O 1
ATOM 673 N N . THR A 1 83 ? 13.955 -0.395 0.725 1.00 80.31 83 THR A N 1
ATOM 674 C CA . THR A 1 83 ? 12.584 -0.494 1.245 1.00 80.31 83 THR A CA 1
ATOM 675 C C . THR A 1 83 ? 12.518 -1.384 2.485 1.00 80.31 83 THR A C 1
ATOM 677 O O . THR A 1 83 ? 11.923 -0.988 3.484 1.00 80.31 83 THR A O 1
ATOM 680 N N . LEU A 1 84 ? 13.156 -2.559 2.463 1.00 81.56 84 LEU A N 1
ATOM 681 C CA . LEU A 1 84 ? 13.222 -3.456 3.621 1.00 81.56 84 LEU A CA 1
ATOM 682 C C . LEU A 1 84 ? 13.929 -2.806 4.816 1.00 81.56 84 LEU A C 1
ATOM 684 O O . LEU A 1 84 ? 13.440 -2.903 5.939 1.00 81.56 84 LEU A O 1
ATOM 688 N N . GLU A 1 85 ? 15.034 -2.098 4.579 1.00 85.25 85 GLU A N 1
ATOM 689 C CA . GLU A 1 85 ? 15.747 -1.345 5.616 1.00 85.25 85 GLU A CA 1
ATOM 690 C C . GLU A 1 85 ? 14.863 -0.261 6.248 1.00 85.25 85 GLU A C 1
ATOM 692 O O . GLU A 1 85 ? 14.776 -0.175 7.472 1.00 85.25 85 GLU A O 1
ATOM 697 N N . ALA A 1 86 ? 14.136 0.513 5.438 1.00 79.94 86 ALA A N 1
ATOM 698 C CA . ALA A 1 86 ? 13.203 1.529 5.930 1.00 79.94 86 ALA A CA 1
ATOM 699 C C . ALA A 1 86 ? 12.029 0.929 6.726 1.00 79.94 86 ALA A C 1
ATOM 701 O O . ALA A 1 86 ? 11.465 1.588 7.600 1.00 79.94 86 ALA A O 1
ATOM 702 N N . LEU A 1 87 ? 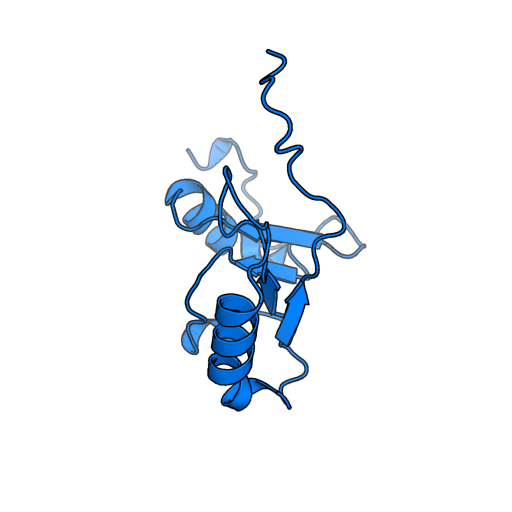11.668 -0.326 6.442 1.00 77.62 87 LEU A N 1
ATOM 703 C CA . LEU A 1 87 ? 10.607 -1.053 7.134 1.00 77.62 87 LEU A CA 1
ATOM 704 C C . LEU A 1 87 ? 11.084 -1.811 8.379 1.00 77.62 87 LEU A C 1
ATOM 706 O O . LEU A 1 87 ? 10.236 -2.280 9.139 1.00 77.62 87 LEU A O 1
ATOM 710 N N . LYS A 1 88 ? 12.395 -1.897 8.651 1.00 84.50 88 LYS A N 1
ATOM 711 C CA . LYS A 1 88 ? 12.936 -2.564 9.853 1.00 84.50 88 LYS A CA 1
ATOM 712 C C . LYS A 1 88 ? 12.268 -2.147 11.168 1.00 84.50 88 LYS A C 1
ATOM 714 O O . LYS A 1 88 ? 11.988 -3.043 11.966 1.00 84.50 88 LYS A O 1
ATOM 719 N N . PRO A 1 89 ? 11.934 -0.863 11.417 1.00 85.06 89 PRO A N 1
ATOM 720 C CA . PRO A 1 89 ? 11.219 -0.467 12.635 1.00 85.06 89 PRO A CA 1
ATOM 721 C C . PRO A 1 89 ? 9.852 -1.152 12.805 1.00 85.06 89 PRO A C 1
ATOM 723 O O . PRO A 1 89 ? 9.336 -1.251 13.916 1.00 85.06 89 PRO A O 1
ATOM 726 N N . PHE A 1 90 ? 9.271 -1.649 11.712 1.00 80.00 90 PHE A N 1
ATOM 727 C CA . PHE A 1 90 ? 7.959 -2.285 11.658 1.00 80.00 90 PHE A CA 1
ATOM 728 C C . PHE A 1 90 ? 8.012 -3.801 11.455 1.00 80.00 90 PHE A C 1
ATOM 730 O O . PHE A 1 90 ? 6.957 -4.422 11.380 1.00 80.00 90 PHE A O 1
ATOM 737 N N . GLN A 1 91 ? 9.198 -4.417 11.394 1.00 79.06 91 GLN A N 1
ATOM 738 C CA . GLN A 1 91 ? 9.354 -5.839 11.049 1.00 79.06 91 GLN A CA 1
ATOM 739 C C . GLN A 1 91 ? 8.571 -6.798 11.966 1.00 79.06 91 GLN A C 1
ATOM 741 O O . GLN A 1 91 ? 8.135 -7.856 11.529 1.00 79.06 91 GLN A O 1
ATOM 746 N N . ASN A 1 92 ? 8.347 -6.404 13.225 1.00 82.56 92 ASN A N 1
ATOM 747 C CA . ASN A 1 92 ? 7.598 -7.186 14.216 1.00 82.56 92 ASN A CA 1
ATOM 748 C C . ASN A 1 92 ? 6.124 -6.764 14.331 1.00 82.56 92 ASN A C 1
ATOM 750 O O . ASN A 1 92 ? 5.384 -7.276 15.169 1.00 82.56 92 ASN A O 1
ATOM 754 N N . ASN A 1 93 ? 5.681 -5.799 13.526 1.00 82.81 93 ASN A N 1
ATOM 755 C CA . ASN A 1 93 ? 4.311 -5.325 13.546 1.00 82.81 93 ASN A CA 1
ATOM 756 C C . ASN A 1 93 ? 3.467 -6.159 12.577 1.00 82.81 93 ASN A C 1
ATOM 758 O O . ASN A 1 93 ? 3.496 -5.946 11.368 1.00 82.81 93 ASN A O 1
ATOM 762 N N . ALA A 1 94 ? 2.649 -7.061 13.125 1.00 82.19 94 ALA A N 1
ATOM 763 C CA . ALA A 1 94 ? 1.772 -7.954 12.361 1.00 82.19 94 ALA A CA 1
ATOM 764 C C . ALA A 1 94 ? 0.756 -7.234 11.449 1.00 82.19 94 ALA A C 1
ATOM 766 O O . ALA A 1 94 ? 0.103 -7.874 10.619 1.00 82.19 94 ALA A O 1
ATOM 767 N N . LYS A 1 95 ? 0.592 -5.910 11.589 1.00 80.06 95 LYS A N 1
ATOM 768 C CA . LYS A 1 95 ? -0.208 -5.115 10.659 1.00 80.06 95 LYS A CA 1
ATOM 769 C C . LYS A 1 95 ? 0.470 -4.944 9.300 1.00 80.06 95 LYS A C 1
ATOM 771 O O . LYS A 1 95 ? -0.245 -4.711 8.337 1.00 80.06 95 LYS A O 1
ATOM 776 N N . PHE A 1 96 ? 1.791 -5.044 9.191 1.00 78.88 96 PHE A N 1
ATOM 777 C CA . PHE A 1 96 ? 2.500 -4.846 7.928 1.00 78.88 96 PHE A CA 1
ATOM 778 C C . PHE A 1 96 ? 2.546 -6.137 7.112 1.00 78.88 96 PHE A C 1
ATOM 780 O O . PHE A 1 96 ? 2.969 -7.182 7.598 1.00 78.88 96 PHE A O 1
ATOM 787 N N . LEU A 1 97 ? 2.118 -6.046 5.858 1.00 78.94 97 LEU A N 1
ATOM 788 C CA . LEU A 1 97 ? 2.165 -7.102 4.857 1.00 78.94 97 LEU A CA 1
ATOM 789 C C . LEU A 1 97 ? 2.976 -6.592 3.666 1.00 78.94 97 LEU A C 1
ATOM 791 O O . LEU A 1 97 ? 2.728 -5.488 3.187 1.00 78.94 97 LEU A O 1
ATOM 795 N N . MET A 1 98 ? 3.933 -7.376 3.174 1.00 78.00 98 MET A N 1
ATOM 796 C CA . MET A 1 98 ? 4.678 -7.032 1.963 1.00 78.00 98 MET A CA 1
ATOM 797 C C . MET A 1 98 ? 3.990 -7.634 0.739 1.00 78.00 98 MET A C 1
ATOM 799 O O . MET A 1 98 ? 3.779 -8.844 0.673 1.00 78.00 98 MET A O 1
ATOM 803 N N . GLY A 1 99 ? 3.657 -6.790 -0.231 1.00 76.19 99 GLY A N 1
ATOM 804 C CA . GLY A 1 99 ? 3.166 -7.217 -1.531 1.00 76.19 99 GLY A CA 1
ATOM 805 C C . GLY A 1 99 ? 4.323 -7.656 -2.428 1.00 76.19 99 GLY A C 1
ATOM 806 O O . GLY A 1 99 ? 5.297 -6.919 -2.591 1.00 76.19 99 GLY A O 1
ATOM 807 N N . LEU A 1 100 ? 4.186 -8.833 -3.038 1.00 73.06 100 LEU A N 1
ATOM 808 C CA . LEU A 1 100 ? 5.085 -9.358 -4.065 1.00 73.06 100 LEU A CA 1
ATOM 809 C C . LEU A 1 100 ? 4.344 -9.374 -5.404 1.00 73.06 100 LEU A C 1
ATOM 811 O O . LEU A 1 100 ? 3.247 -9.926 -5.493 1.00 73.06 100 LEU A O 1
ATOM 815 N N . ALA A 1 101 ? 4.931 -8.784 -6.444 1.00 75.75 101 ALA A N 1
ATOM 816 C CA . ALA A 1 101 ? 4.346 -8.841 -7.780 1.00 75.75 101 ALA A CA 1
ATOM 817 C C . ALA A 1 101 ? 4.576 -10.218 -8.410 1.00 75.75 101 ALA A C 1
ATOM 819 O O . ALA A 1 101 ? 5.713 -10.665 -8.541 1.00 75.75 101 ALA A O 1
ATOM 820 N N . PHE A 1 102 ? 3.493 -10.862 -8.848 1.00 75.31 102 PHE A N 1
ATOM 821 C CA . PHE A 1 102 ? 3.518 -12.067 -9.695 1.00 75.31 102 PHE A CA 1
ATOM 822 C C . PHE A 1 102 ? 3.283 -11.703 -11.173 1.00 75.31 102 PHE A C 1
ATOM 824 O O . PHE A 1 102 ? 2.666 -12.444 -11.932 1.00 75.31 102 PHE A O 1
ATOM 831 N N . TYR A 1 103 ? 3.747 -10.519 -11.570 1.00 75.44 103 TYR A N 1
ATOM 832 C CA . TYR A 1 103 ? 3.710 -10.001 -12.934 1.00 75.44 103 TYR A CA 1
ATOM 833 C C . TYR A 1 103 ? 4.943 -9.119 -13.187 1.00 75.44 103 TYR A C 1
ATOM 835 O O . TY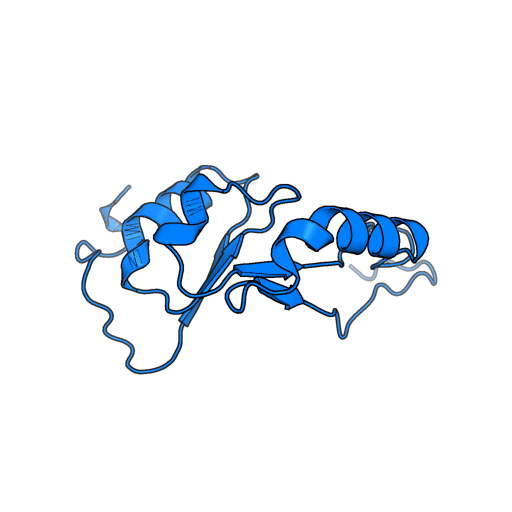R A 1 103 ? 5.643 -8.707 -12.255 1.00 75.44 103 TYR A O 1
ATOM 843 N N . GLY A 1 104 ? 5.204 -8.810 -14.455 1.00 75.50 104 GLY A N 1
ATOM 844 C CA . GLY A 1 104 ? 6.281 -7.921 -14.880 1.00 75.50 104 GLY A CA 1
ATOM 845 C C . GLY A 1 104 ? 6.011 -7.348 -16.267 1.00 75.50 104 GLY A C 1
ATOM 846 O O . GLY A 1 104 ? 5.020 -7.699 -16.906 1.00 75.50 104 GLY A O 1
ATOM 847 N N . TYR A 1 105 ? 6.890 -6.457 -16.716 1.00 70.75 105 TYR A N 1
ATOM 848 C CA . TYR A 1 105 ? 6.792 -5.827 -18.029 1.00 70.75 105 TYR A CA 1
ATOM 849 C C . TYR A 1 105 ? 7.620 -6.606 -19.052 1.00 70.75 105 TYR A C 1
ATOM 851 O O . TYR A 1 105 ? 8.755 -6.991 -18.769 1.00 70.75 105 TYR A O 1
ATOM 859 N N . ASP A 1 106 ? 7.060 -6.816 -20.243 1.00 71.81 106 ASP A N 1
ATOM 860 C CA . ASP A 1 106 ? 7.822 -7.313 -21.386 1.00 71.81 106 ASP A CA 1
ATOM 861 C C . ASP A 1 106 ? 8.697 -6.176 -21.931 1.00 71.81 106 ASP A C 1
ATOM 863 O O . ASP A 1 106 ? 8.208 -5.204 -22.507 1.00 71.81 106 ASP A O 1
ATOM 867 N N . THR A 1 107 ? 10.007 -6.273 -21.714 1.00 66.00 107 THR A N 1
ATOM 868 C CA . THR A 1 107 ? 10.974 -5.253 -22.137 1.00 66.00 107 THR A CA 1
ATOM 869 C C . THR A 1 107 ? 11.497 -5.475 -23.559 1.00 66.00 107 THR A C 1
ATOM 871 O O . THR A 1 107 ? 12.413 -4.772 -23.976 1.00 66.00 107 THR A O 1
ATOM 874 N N . ASN A 1 108 ? 10.927 -6.414 -24.328 1.00 65.94 108 ASN A N 1
ATOM 875 C CA . ASN A 1 108 ? 11.373 -6.734 -25.693 1.00 65.94 108 ASN A CA 1
ATOM 876 C C . ASN A 1 108 ? 10.832 -5.788 -26.789 1.00 65.94 108 ASN A C 1
ATOM 878 O O . ASN A 1 108 ? 10.952 -6.075 -2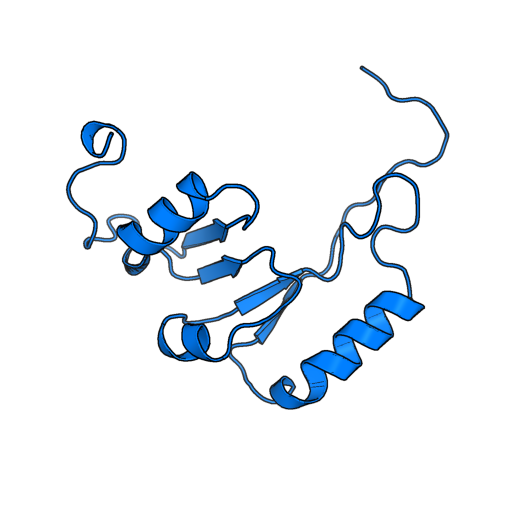7.978 1.00 65.94 108 ASN A O 1
ATOM 882 N N . GLY A 1 109 ? 10.300 -4.617 -26.423 1.00 59.12 109 GLY A N 1
ATOM 883 C CA . GLY A 1 109 ? 10.261 -3.470 -27.337 1.00 59.12 109 GLY A CA 1
ATOM 884 C C . GLY A 1 109 ? 9.133 -3.414 -28.373 1.00 59.12 109 GLY A C 1
ATOM 885 O O . GLY A 1 109 ? 9.296 -2.741 -29.389 1.00 59.12 109 GLY A O 1
ATOM 886 N N . LYS A 1 110 ? 7.960 -4.009 -28.135 1.00 41.53 110 LYS A N 1
ATOM 887 C CA . LYS A 1 110 ? 6.735 -3.575 -28.833 1.00 41.53 110 LYS A CA 1
ATOM 888 C C . LYS A 1 110 ? 5.600 -3.336 -27.847 1.00 41.53 110 LYS A C 1
ATOM 890 O O . LYS A 1 110 ? 4.998 -4.273 -27.340 1.00 41.53 110 LYS A O 1
ATOM 895 N N . LEU A 1 111 ? 5.286 -2.057 -27.636 1.00 44.09 111 LEU A N 1
ATOM 896 C CA . LEU A 1 111 ? 3.955 -1.634 -27.211 1.00 44.09 111 LEU A CA 1
ATOM 897 C C . LEU A 1 111 ? 2.964 -2.151 -28.257 1.00 44.09 111 LEU A C 1
ATOM 899 O O . LEU A 1 111 ? 2.926 -1.646 -29.378 1.00 44.09 111 LEU A O 1
ATOM 903 N N . VAL A 1 112 ? 2.213 -3.191 -27.911 1.00 37.16 112 VAL A N 1
ATOM 904 C CA . VAL A 1 112 ? 1.028 -3.577 -28.674 1.00 37.16 112 VAL A CA 1
ATOM 905 C C . VAL A 1 112 ? -0.101 -2.689 -28.155 1.00 37.16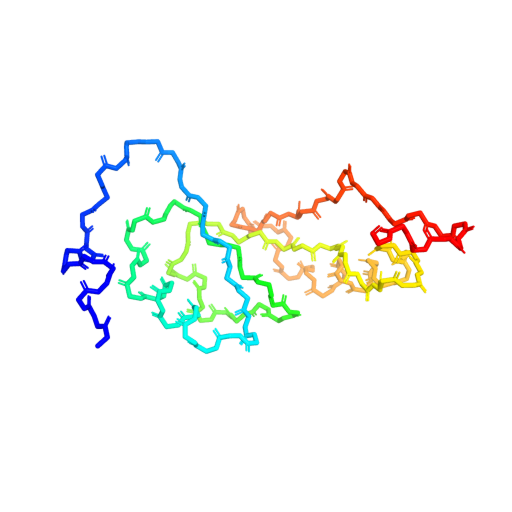 112 VAL A C 1
ATOM 907 O O . VAL A 1 112 ? -0.494 -2.814 -26.996 1.00 37.16 112 VAL A O 1
ATOM 910 N N . MET A 1 113 ? -0.506 -1.720 -28.980 1.00 34.91 113 MET A N 1
ATOM 911 C CA . MET A 1 113 ? -1.706 -0.901 -28.783 1.00 34.91 113 MET A CA 1
ATOM 912 C C . MET A 1 113 ? -2.937 -1.677 -29.250 1.00 34.91 113 MET A C 1
ATOM 914 O O . MET A 1 113 ? -2.798 -2.421 -30.249 1.00 34.91 113 MET A O 1
#

Secondary structure (DSSP, 8-state):
-GGGS-S--S-----S--EEEE-TT-HHHHHHHHHTGGG-SEEEE--SS--GGGGGG-S-EEEE-----SSS-SS-HHHHHHHHHHHGGGTT-TTEEEE--S-----SS----

Foldseek 3Di:
DVVPPDPDLADQPDPDAAEAEAEPVDPVSVVSCVSNVNNHLAYEYQDPDDDPVCVVVHQAYEDEQFCPDLQDWRHDPVSSVVSVVVCVVCPPPPRYDYDDDPDDHDNPDDDDD

Radius of gyration: 16.78 Å; chains: 1; bounding box: 44×27×44 Å

pLDDT: mean 73.77, std 11.9, range [34.91, 89.25]

Sequence (113 aa):
EEKRYGSDVLTKRFHGDTLGYVTPWNNHGYNTAKLFRSKFTYIAPVWYQVLHSVLPSVHRLSVNAYDYSTTGPNAPLPWLKATLEALKPFQNNAKFLMGLAFYGYDTNGKLVM

InterPro domains:
  IPR017853 Glycoside hydrolase superfamily [SSF51445] (54-107)